Protein AF-A0A929TVW4-F1 (afdb_monomer_lite)

Radius of gyration: 27.32 Å; chains: 1; bounding box: 70×81×51 Å

Structure (mmCIF, N/CA/C/O backbone):
data_AF-A0A929TVW4-F1
#
_entry.id   AF-A0A929TVW4-F1
#
loop_
_atom_site.group_PDB
_atom_site.id
_atom_site.type_symbol
_atom_site.label_atom_id
_atom_site.label_alt_id
_atom_site.label_comp_id
_atom_site.label_asym_id
_atom_site.label_entity_id
_atom_site.label_seq_id
_atom_site.pdbx_PDB_ins_code
_atom_site.Cartn_x
_atom_site.Cartn_y
_atom_site.Cartn_z
_atom_site.occupancy
_atom_site.B_iso_or_equiv
_atom_site.auth_seq_id
_atom_site.auth_comp_id
_atom_site.auth_asym_id
_atom_site.auth_atom_id
_atom_site.pdbx_PDB_model_num
ATOM 1 N N . MET A 1 1 ? -51.494 64.607 18.141 1.00 35.75 1 MET A N 1
ATOM 2 C CA . MET A 1 1 ? -50.641 65.390 19.063 1.00 35.75 1 MET A CA 1
ATOM 3 C C . MET A 1 1 ? -50.058 64.440 20.100 1.00 35.75 1 MET A C 1
ATOM 5 O O . MET A 1 1 ? -50.747 63.513 20.488 1.00 35.75 1 MET A O 1
ATOM 9 N N . LYS A 1 2 ? -48.779 64.661 20.425 1.00 36.66 2 LYS A N 1
ATOM 10 C CA . LYS A 1 2 ? -47.892 64.032 21.424 1.00 36.66 2 LYS A CA 1
ATOM 11 C C . LYS A 1 2 ? -48.582 63.297 22.590 1.00 36.66 2 LYS A C 1
ATOM 13 O O . LYS A 1 2 ? -49.448 63.888 23.217 1.00 36.66 2 LYS A O 1
ATOM 18 N N . SER A 1 3 ? -48.065 62.128 22.980 1.00 39.38 3 SER A N 1
ATOM 19 C CA . SER A 1 3 ? -47.182 62.053 24.158 1.00 39.38 3 SER A CA 1
ATOM 20 C C . SER A 1 3 ? -46.487 60.692 24.291 1.00 39.38 3 SER A C 1
ATOM 22 O O . SER A 1 3 ? -47.096 59.650 24.073 1.00 39.38 3 SER A O 1
ATOM 24 N N . LEU A 1 4 ? -45.197 60.750 24.626 1.00 41.84 4 LEU A N 1
ATOM 25 C CA . LEU A 1 4 ? -44.403 59.673 25.219 1.00 41.84 4 LEU A CA 1
ATOM 26 C C . LEU A 1 4 ? -44.778 59.520 26.701 1.00 41.84 4 LEU A C 1
ATOM 28 O O . LEU A 1 4 ? -44.989 60.545 27.336 1.00 41.84 4 LEU A O 1
ATOM 32 N N . ASP A 1 5 ? -44.688 58.292 27.221 1.00 41.78 5 ASP A N 1
ATOM 33 C CA . ASP A 1 5 ? -44.256 57.906 28.583 1.00 41.78 5 ASP A CA 1
ATOM 34 C C . ASP A 1 5 ? -43.838 56.415 28.482 1.00 41.78 5 ASP A C 1
ATOM 36 O O . ASP A 1 5 ? -44.628 55.599 28.024 1.00 41.78 5 ASP A O 1
ATOM 40 N N . LYS A 1 6 ? -42.574 55.973 28.552 1.00 37.66 6 LYS A N 1
ATOM 41 C CA . LYS A 1 6 ? -41.498 56.040 29.562 1.00 37.66 6 LYS A CA 1
ATOM 42 C C . LYS A 1 6 ? -41.612 54.965 30.672 1.00 37.66 6 LYS A C 1
ATOM 44 O O . LYS A 1 6 ? -42.354 55.127 31.624 1.00 37.66 6 LYS A O 1
ATOM 49 N N . LEU A 1 7 ? -40.770 53.930 30.507 1.00 36.94 7 LEU A N 1
ATOM 50 C CA . LEU A 1 7 ? -39.991 53.129 31.481 1.00 36.94 7 LEU A CA 1
ATOM 51 C C . LEU A 1 7 ? -40.670 52.513 32.724 1.00 36.94 7 LEU A C 1
ATOM 53 O O . LEU A 1 7 ? -41.044 53.232 33.641 1.00 36.94 7 LEU A O 1
ATOM 57 N N . ALA A 1 8 ? -40.535 51.186 32.868 1.00 33.72 8 ALA A N 1
ATOM 58 C CA . ALA A 1 8 ? -39.969 50.558 34.072 1.00 33.72 8 ALA A CA 1
ATOM 59 C C . ALA A 1 8 ? -39.448 49.139 33.767 1.00 33.72 8 ALA A C 1
ATOM 61 O O . ALA A 1 8 ? -39.978 48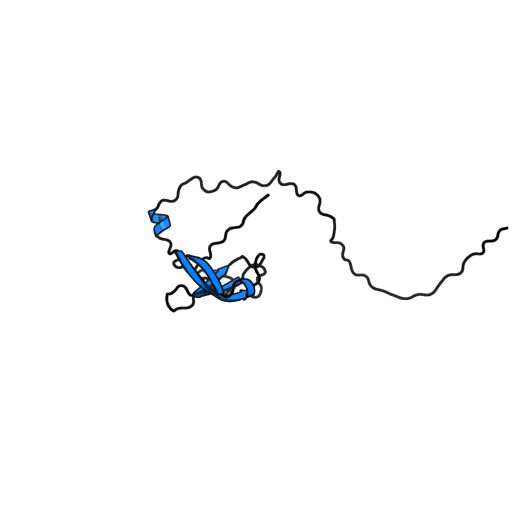.435 32.915 1.00 33.72 8 ALA A O 1
ATOM 62 N N . ASN A 1 9 ? -38.362 48.785 34.448 1.00 32.81 9 ASN A N 1
ATOM 63 C CA . ASN A 1 9 ? -37.418 47.701 34.189 1.00 32.81 9 ASN A CA 1
ATOM 64 C C . ASN A 1 9 ? -37.534 46.598 35.266 1.00 32.81 9 ASN A C 1
ATOM 66 O O . ASN A 1 9 ? -38.068 46.875 36.338 1.00 32.81 9 ASN A O 1
ATOM 70 N N . ALA A 1 10 ? -36.867 45.463 35.011 1.00 35.00 10 ALA A N 1
ATOM 71 C CA . ALA A 1 10 ? -36.255 44.511 35.961 1.00 35.00 10 ALA A CA 1
ATOM 72 C C . ALA A 1 10 ? -36.886 43.109 36.096 1.00 35.00 10 ALA A C 1
ATOM 74 O O . ALA A 1 10 ? -38.046 42.963 36.467 1.00 35.00 10 ALA A O 1
ATOM 75 N N . GLY A 1 11 ? -36.034 42.086 35.912 1.00 27.61 11 GLY A N 1
ATOM 76 C CA . GLY A 1 11 ? -36.221 40.745 36.476 1.00 27.61 11 GLY A CA 1
ATOM 77 C C . GLY A 1 11 ? -35.599 39.586 35.684 1.00 27.61 11 GLY A C 1
ATOM 78 O O . GLY A 1 11 ? -36.330 38.893 34.998 1.00 27.61 11 GLY A O 1
ATOM 79 N N . ASN A 1 12 ? -34.270 39.426 35.785 1.00 31.73 12 ASN A N 1
ATOM 80 C CA . ASN A 1 12 ? -33.489 38.176 35.917 1.00 31.73 12 ASN A CA 1
ATOM 81 C C . ASN A 1 12 ? -34.028 36.834 35.366 1.00 31.73 12 ASN A C 1
ATOM 83 O O . ASN A 1 12 ? -35.037 36.349 35.854 1.00 31.73 12 ASN A O 1
ATOM 87 N N . GLU A 1 13 ? -33.240 36.148 34.521 1.00 33.09 13 GLU A N 1
ATOM 88 C CA . GLU A 1 13 ? -32.427 34.963 34.900 1.00 33.09 13 GLU A CA 1
ATOM 89 C C . GLU A 1 13 ? -31.654 34.387 33.687 1.00 33.09 13 GLU A C 1
ATOM 91 O O . GLU A 1 13 ? -32.227 34.219 32.618 1.00 33.09 13 GLU A O 1
ATOM 96 N N . GLU A 1 14 ? -30.336 34.196 33.884 1.00 34.03 14 GLU A N 1
ATOM 97 C CA . GLU A 1 14 ? -29.434 33.090 33.468 1.00 34.03 14 GLU A CA 1
ATOM 98 C C . GLU A 1 14 ? -29.657 32.343 32.128 1.00 34.03 14 GLU A C 1
ATOM 100 O O . GLU A 1 14 ? -30.764 32.061 31.712 1.00 34.03 14 GLU A O 1
ATOM 105 N N . SER A 1 15 ? -28.682 31.779 31.417 1.00 34.19 15 SER A N 1
ATOM 106 C CA . SER A 1 15 ? -27.219 31.778 31.342 1.00 34.19 15 SER A CA 1
ATOM 107 C C . SER A 1 15 ? -26.903 30.791 30.200 1.00 34.19 15 SER A C 1
ATOM 109 O O . SER A 1 15 ? -27.515 29.730 30.138 1.00 34.19 15 SER A O 1
ATOM 111 N N . SER A 1 16 ? -25.977 31.110 29.294 1.00 35.09 16 SER A N 1
ATOM 112 C CA . SER A 1 16 ? -25.104 30.108 28.656 1.00 35.09 16 SER A CA 1
ATOM 113 C C . SER A 1 16 ? -24.077 30.812 27.774 1.00 35.09 16 SER A C 1
ATOM 115 O O . SER A 1 16 ? -24.300 31.059 26.586 1.00 35.09 16 SER A O 1
ATOM 117 N N . ASP A 1 17 ? -22.927 31.111 28.368 1.00 43.28 17 ASP A N 1
ATOM 118 C CA . ASP A 1 17 ? -21.681 31.219 27.625 1.00 43.28 17 ASP A CA 1
ATOM 119 C C . ASP A 1 17 ? -21.416 29.906 26.878 1.00 43.28 17 ASP A C 1
ATOM 121 O O . ASP A 1 17 ? -21.333 28.837 27.482 1.00 43.28 17 ASP A O 1
ATOM 125 N N . SER A 1 18 ? -21.193 29.986 25.568 1.00 38.22 18 SER A N 1
ATOM 126 C CA . SER A 1 18 ? -20.154 29.168 24.944 1.00 38.22 18 SER A CA 1
ATOM 127 C C . SER A 1 18 ? -19.581 29.886 23.725 1.00 38.22 18 SER A C 1
ATOM 129 O O . SER A 1 18 ? -20.229 30.105 22.704 1.00 38.22 18 SER A O 1
ATOM 131 N N . ASN A 1 19 ? -18.322 30.279 23.889 1.00 49.50 19 ASN A N 1
ATOM 132 C CA . ASN A 1 19 ? -17.385 30.663 22.846 1.00 49.50 19 ASN A CA 1
ATOM 133 C C . ASN A 1 19 ? -17.525 29.774 21.600 1.00 49.50 19 ASN A C 1
ATOM 135 O O . ASN A 1 19 ? -17.134 28.609 21.619 1.00 49.50 19 ASN A O 1
ATOM 139 N N . THR A 1 20 ? -17.958 30.355 20.485 1.00 40.84 20 THR A N 1
ATOM 140 C CA . THR A 1 20 ? -17.625 29.853 19.143 1.00 40.84 20 THR A CA 1
ATOM 141 C C . THR A 1 20 ? -16.948 30.962 18.345 1.00 40.84 20 THR A C 1
ATOM 143 O O . THR A 1 20 ? -17.332 31.326 17.239 1.00 40.84 20 THR A O 1
ATOM 146 N N . GLY A 1 21 ? -15.891 31.527 18.932 1.00 48.25 21 GLY A N 1
ATOM 147 C CA . GLY A 1 21 ? -14.942 32.360 18.207 1.00 48.25 21 GLY A CA 1
ATOM 148 C C . GLY A 1 21 ? -14.081 31.495 17.296 1.00 48.25 21 GLY A C 1
ATOM 149 O O . GLY A 1 21 ? -12.961 31.190 17.673 1.00 48.25 21 GLY A O 1
ATOM 150 N N . PHE A 1 22 ? -14.602 31.063 16.144 1.00 41.28 22 PHE A N 1
ATOM 151 C CA . PHE A 1 22 ? -13.780 30.502 15.063 1.00 41.28 22 PHE A CA 1
ATOM 152 C C . PHE A 1 22 ? -14.530 30.429 13.724 1.00 41.28 22 PHE A C 1
ATOM 154 O O . PHE A 1 22 ? -14.613 29.381 13.099 1.00 41.28 22 PHE A O 1
ATOM 161 N N . PHE A 1 23 ? -15.076 31.548 13.253 1.00 45.28 23 PHE A N 1
ATOM 162 C CA . PHE A 1 23 ? -15.323 31.716 11.818 1.00 45.28 23 PHE A CA 1
ATOM 163 C C . PHE A 1 23 ? -15.024 33.162 11.425 1.00 45.28 23 PHE A C 1
ATOM 165 O O . PHE A 1 23 ? -15.894 34.029 11.413 1.00 45.28 23 PHE A O 1
ATOM 172 N N . THR A 1 24 ? -13.755 33.427 11.125 1.00 55.25 24 THR A N 1
ATOM 173 C CA . THR A 1 24 ? -13.366 34.555 10.279 1.00 55.25 24 THR A CA 1
ATOM 174 C C . THR A 1 24 ? -13.458 34.098 8.817 1.00 55.25 24 THR A C 1
ATOM 176 O O . THR A 1 24 ? -12.953 33.022 8.488 1.00 55.25 24 THR A O 1
ATOM 179 N N . PRO A 1 25 ? -14.104 34.861 7.915 1.00 49.91 25 PRO A N 1
ATOM 180 C CA . PRO A 1 25 ? -14.015 34.612 6.479 1.00 49.91 25 PRO A CA 1
ATOM 181 C C . PRO A 1 25 ? -12.540 34.713 6.080 1.00 49.91 25 PRO A C 1
ATOM 183 O O . PRO A 1 25 ? -11.932 35.767 6.246 1.00 49.91 25 PRO A O 1
ATOM 186 N N . ASN A 1 26 ? -11.951 33.596 5.656 1.00 57.09 26 ASN A N 1
ATOM 187 C CA . ASN A 1 26 ? -10.511 33.469 5.459 1.00 57.09 26 ASN A CA 1
ATOM 188 C C . ASN A 1 26 ? -10.033 34.468 4.389 1.00 57.09 26 ASN A C 1
ATOM 190 O O . ASN A 1 26 ? -10.499 34.436 3.246 1.00 57.09 26 ASN A O 1
ATOM 194 N N . GLU A 1 27 ? -9.127 35.368 4.773 1.00 63.19 27 G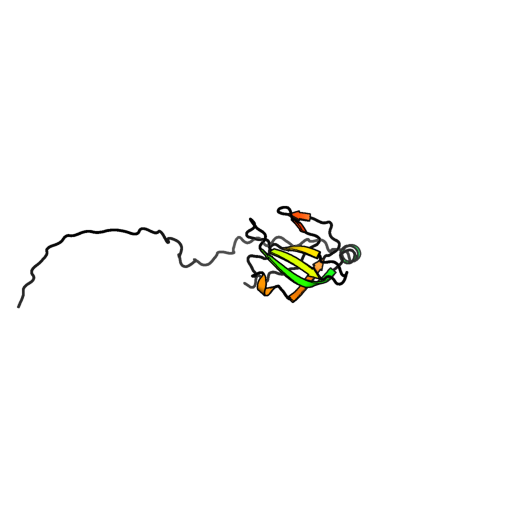LU A N 1
ATOM 195 C CA . GLU A 1 27 ? -8.384 36.217 3.845 1.00 63.19 27 GLU A CA 1
ATOM 196 C C . GLU A 1 27 ? -7.640 35.326 2.839 1.00 63.19 27 GLU A C 1
ATOM 198 O O . GLU A 1 27 ? -7.269 34.191 3.145 1.00 63.19 27 GLU A O 1
ATOM 203 N N . LYS A 1 28 ? -7.456 35.820 1.609 1.00 66.38 28 LYS A N 1
ATOM 204 C CA . LYS A 1 28 ? -6.708 35.119 0.557 1.00 66.38 28 LYS A CA 1
ATOM 205 C C . LYS A 1 28 ? -5.393 34.586 1.128 1.00 66.38 28 LYS A C 1
ATOM 207 O O . LYS A 1 28 ? -4.537 35.368 1.528 1.00 66.38 28 LYS A O 1
ATOM 212 N N . ILE A 1 29 ? -5.251 33.265 1.138 1.00 68.75 29 ILE A N 1
ATOM 213 C CA . ILE A 1 29 ? -4.042 32.584 1.592 1.00 68.75 29 ILE A CA 1
ATOM 214 C C . ILE A 1 29 ? -2.886 33.050 0.696 1.00 68.75 29 ILE A C 1
ATOM 216 O O . ILE A 1 29 ? -2.942 32.904 -0.526 1.00 68.75 29 ILE A O 1
ATOM 220 N N . ASP A 1 30 ? -1.867 33.664 1.296 1.00 73.81 30 ASP A N 1
ATOM 221 C CA . ASP A 1 30 ? -0.677 34.124 0.586 1.00 73.81 30 ASP A CA 1
ATOM 222 C C . ASP A 1 30 ? 0.291 32.953 0.364 1.00 73.81 30 ASP A C 1
ATOM 224 O O . ASP A 1 30 ? 0.884 32.416 1.300 1.00 73.81 30 ASP A O 1
ATOM 228 N N . PHE A 1 31 ? 0.453 32.563 -0.899 1.00 70.62 31 PHE A N 1
ATOM 229 C CA . PHE A 1 31 ? 1.333 31.474 -1.324 1.00 70.62 31 PHE A CA 1
ATOM 230 C C . PHE A 1 31 ? 2.724 31.953 -1.772 1.00 70.62 31 PHE A C 1
ATOM 232 O O . PHE A 1 31 ? 3.497 31.149 -2.296 1.00 70.62 31 PHE A O 1
ATOM 239 N N . SER A 1 32 ? 3.063 33.236 -1.583 1.00 76.00 32 SER A N 1
ATOM 240 C CA . SER A 1 32 ? 4.352 33.819 -1.996 1.00 76.00 32 SER A CA 1
ATOM 241 C C . SER A 1 32 ? 5.571 33.151 -1.346 1.00 76.00 32 SER A C 1
ATOM 243 O O . SER A 1 32 ? 6.659 33.162 -1.919 1.00 76.00 32 SER A O 1
ATOM 245 N N . ASN A 1 33 ? 5.380 32.504 -0.192 1.00 68.50 33 ASN A N 1
ATOM 246 C CA . ASN A 1 33 ? 6.438 31.845 0.575 1.00 68.50 33 ASN A CA 1
ATOM 247 C C . ASN A 1 33 ? 6.446 30.310 0.456 1.00 68.50 33 ASN A C 1
ATOM 249 O O . ASN A 1 33 ? 7.216 29.651 1.159 1.00 68.50 33 ASN A O 1
ATOM 253 N N . VAL A 1 34 ? 5.622 29.718 -0.419 1.00 66.56 34 VAL A N 1
ATOM 254 C CA . VAL A 1 34 ? 5.657 28.267 -0.661 1.00 66.56 34 VAL A CA 1
ATOM 255 C C . VAL A 1 34 ? 6.895 27.931 -1.491 1.00 66.56 34 VAL A C 1
ATOM 257 O O . VAL A 1 34 ? 6.933 28.152 -2.702 1.00 66.56 34 VAL A O 1
ATOM 260 N N . LYS A 1 35 ? 7.924 27.389 -0.836 1.00 63.47 35 LYS A N 1
ATOM 261 C CA . LYS A 1 35 ? 9.090 26.816 -1.513 1.00 63.47 35 LYS A CA 1
ATOM 262 C C . LYS A 1 35 ? 8.741 25.413 -1.993 1.00 63.47 35 LYS A C 1
ATOM 264 O O . LYS A 1 35 ? 8.589 24.507 -1.182 1.00 63.47 35 LYS A O 1
ATOM 269 N N . ILE A 1 36 ? 8.628 25.247 -3.307 1.00 70.88 36 ILE A N 1
ATOM 270 C CA . ILE A 1 36 ? 8.609 23.923 -3.931 1.00 70.88 36 ILE A CA 1
ATOM 271 C C . ILE A 1 36 ? 10.033 23.384 -3.809 1.00 70.88 36 ILE A C 1
ATOM 273 O O . ILE A 1 36 ? 10.949 23.925 -4.431 1.00 70.88 36 ILE A O 1
ATOM 277 N N . GLU A 1 37 ? 10.240 22.385 -2.953 1.00 64.69 37 GLU A N 1
ATOM 278 C CA . GLU A 1 37 ? 11.534 21.714 -2.877 1.00 64.69 37 GLU A CA 1
ATOM 279 C C . GLU A 1 37 ? 11.812 21.046 -4.230 1.00 64.69 37 GLU A C 1
ATOM 281 O O . GLU A 1 37 ? 10.923 20.3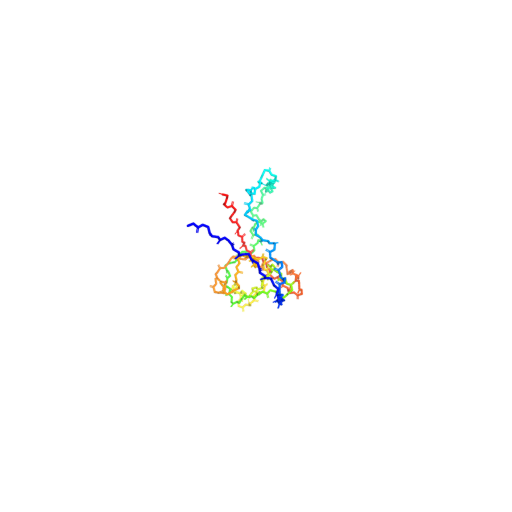73 -4.765 1.00 64.69 37 GLU A O 1
ATOM 286 N N . PRO A 1 38 ? 12.999 21.256 -4.828 1.00 66.62 38 PRO A N 1
ATOM 287 C CA . PRO A 1 38 ? 13.345 20.568 -6.056 1.00 66.62 38 PRO A CA 1
ATOM 288 C C . PRO A 1 38 ? 13.286 19.063 -5.792 1.00 66.62 38 PRO A C 1
ATOM 290 O O . PRO A 1 38 ? 13.966 18.539 -4.909 1.00 66.62 38 PRO A O 1
ATOM 293 N N . LEU A 1 39 ? 12.434 18.378 -6.557 1.00 68.12 39 LEU A N 1
ATOM 294 C CA . LEU A 1 39 ? 12.479 16.926 -6.678 1.00 68.12 39 LEU A CA 1
ATOM 295 C C . LEU A 1 39 ? 13.915 16.537 -7.059 1.00 68.12 39 LEU A C 1
ATOM 297 O O . LEU A 1 39 ? 14.564 17.283 -7.791 1.00 68.12 39 LEU A O 1
ATOM 301 N N . PHE A 1 40 ? 14.405 15.413 -6.528 1.00 72.25 40 PHE A N 1
ATOM 302 C CA . PHE A 1 40 ? 15.787 14.948 -6.696 1.00 72.25 40 PHE A CA 1
ATOM 303 C C . PHE A 1 40 ? 16.329 15.219 -8.112 1.00 72.25 40 PHE A C 1
ATOM 305 O O . PHE A 1 40 ? 15.703 14.834 -9.097 1.00 72.25 40 PHE A O 1
ATOM 312 N N . GLU A 1 41 ? 17.486 15.882 -8.211 1.00 75.44 41 GLU A N 1
ATOM 313 C CA . GLU A 1 41 ? 18.096 16.228 -9.507 1.00 75.44 41 GLU A CA 1
ATOM 314 C C . GLU A 1 41 ? 18.614 14.986 -10.255 1.00 75.44 41 GLU A C 1
ATOM 316 O O . GLU A 1 41 ? 18.720 14.979 -11.482 1.00 75.44 41 GLU A O 1
ATOM 321 N N . GLU A 1 42 ? 18.920 13.916 -9.518 1.00 86.69 42 GLU A N 1
ATOM 322 C CA . GLU A 1 42 ? 19.445 12.665 -10.055 1.00 86.69 42 GLU A CA 1
ATOM 323 C C . GLU A 1 42 ? 18.323 11.750 -10.561 1.00 86.69 42 GLU A C 1
ATOM 325 O O . GLU A 1 42 ? 17.323 11.501 -9.885 1.00 86.69 42 GLU A O 1
ATOM 330 N N . SER A 1 43 ? 18.511 11.193 -11.759 1.00 88.06 43 SER A N 1
ATOM 331 C CA . SER A 1 43 ? 17.624 10.151 -12.280 1.00 88.06 43 SER A CA 1
ATOM 332 C C . SER A 1 43 ? 17.855 8.837 -11.534 1.00 88.06 43 SER A C 1
ATOM 334 O O . SER A 1 43 ? 18.994 8.395 -11.401 1.00 88.06 43 SER A O 1
ATOM 336 N N . VAL A 1 44 ? 16.776 8.175 -11.108 1.00 91.12 44 VAL A N 1
ATOM 337 C CA . VAL A 1 44 ? 16.855 6.790 -10.626 1.00 91.12 44 VAL A CA 1
ATOM 338 C C . VAL A 1 44 ? 17.141 5.860 -11.805 1.00 91.12 44 VAL A C 1
ATOM 340 O O . VAL A 1 44 ? 16.500 5.955 -12.855 1.00 91.12 44 VAL A O 1
ATOM 343 N N . ASP A 1 45 ? 18.113 4.964 -11.658 1.00 95.12 45 ASP A N 1
ATOM 344 C CA . ASP A 1 45 ? 18.405 3.971 -12.685 1.00 95.12 45 ASP A CA 1
ATOM 345 C C . ASP A 1 45 ? 17.314 2.882 -12.736 1.00 95.12 45 ASP A C 1
ATOM 347 O O . ASP A 1 45 ? 16.601 2.608 -11.764 1.00 95.12 45 ASP A O 1
ATOM 351 N N . PHE A 1 46 ? 17.178 2.243 -13.900 1.00 95.00 46 PHE A N 1
ATOM 352 C CA . PHE A 1 46 ? 16.144 1.233 -14.124 1.00 95.00 46 PHE A CA 1
ATOM 353 C C . PHE A 1 46 ? 16.288 0.018 -13.198 1.00 95.00 46 PHE A C 1
ATOM 355 O O . PHE A 1 46 ? 15.279 -0.543 -12.768 1.00 95.00 46 PHE A O 1
ATOM 362 N N . GLU A 1 47 ? 17.516 -0.391 -12.872 1.00 96.38 47 GLU A N 1
ATOM 363 C CA . GLU A 1 47 ? 17.754 -1.564 -12.035 1.00 96.38 47 GLU A CA 1
ATOM 364 C C . GLU A 1 47 ? 17.227 -1.318 -10.618 1.00 96.38 47 GLU A C 1
ATOM 366 O O . GLU A 1 47 ? 16.494 -2.149 -10.075 1.00 96.38 47 GLU A O 1
ATOM 371 N N . THR A 1 48 ? 17.517 -0.146 -10.054 1.00 94.56 48 THR A N 1
ATOM 372 C CA . THR A 1 48 ? 17.001 0.287 -8.752 1.00 94.56 48 THR A CA 1
ATOM 373 C C . THR A 1 48 ? 15.474 0.320 -8.727 1.00 94.56 48 THR A C 1
ATOM 375 O O . THR A 1 48 ? 14.870 -0.239 -7.809 1.00 94.56 48 THR A O 1
ATOM 378 N N . PHE A 1 49 ? 14.829 0.894 -9.748 1.00 94.19 49 PHE A N 1
ATOM 379 C CA . PHE A 1 49 ? 13.364 0.899 -9.840 1.00 94.19 49 PHE A CA 1
ATOM 380 C C . PHE A 1 49 ? 12.787 -0.523 -9.931 1.00 94.19 49 PHE A C 1
ATOM 382 O O . PHE A 1 49 ? 11.870 -0.874 -9.185 1.00 94.19 49 PHE A O 1
ATOM 389 N N . SER A 1 50 ? 13.363 -1.364 -10.795 1.00 95.62 50 SER A N 1
ATOM 390 C CA . SER A 1 50 ? 12.881 -2.726 -11.067 1.00 95.62 50 SER A CA 1
ATOM 391 C C . SER A 1 50 ? 12.962 -3.677 -9.867 1.00 95.62 50 SER A C 1
ATOM 393 O O . SER A 1 50 ? 12.255 -4.682 -9.831 1.00 95.62 50 SER A O 1
ATOM 395 N N . LYS A 1 51 ? 13.789 -3.358 -8.862 1.00 96.94 51 LYS A N 1
ATOM 396 C CA . LYS A 1 51 ? 13.881 -4.118 -7.606 1.00 96.94 51 LYS A CA 1
ATOM 397 C C . LYS A 1 51 ? 12.650 -3.949 -6.714 1.00 96.94 51 LYS A C 1
ATOM 399 O O . LYS A 1 51 ? 12.473 -4.744 -5.794 1.00 96.94 51 LYS A O 1
ATOM 404 N N . SER A 1 52 ? 11.814 -2.939 -6.944 1.00 97.06 52 SER A N 1
ATOM 405 C CA . SER A 1 52 ? 10.585 -2.730 -6.172 1.00 97.06 52 SER A CA 1
ATOM 406 C C . SER A 1 52 ? 9.454 -3.624 -6.695 1.00 97.06 52 SER A C 1
ATOM 408 O O . SER A 1 52 ? 9.143 -3.617 -7.884 1.00 97.06 52 SER A O 1
ATOM 410 N N . ASP A 1 53 ? 8.816 -4.386 -5.805 1.00 96.88 53 ASP A N 1
ATOM 411 C CA . ASP A 1 53 ? 7.686 -5.267 -6.138 1.00 96.88 53 ASP A CA 1
ATOM 412 C C . ASP A 1 53 ? 6.380 -4.472 -6.046 1.00 96.88 53 ASP A C 1
ATOM 414 O O . ASP A 1 53 ? 5.800 -4.330 -4.966 1.00 96.88 53 ASP A O 1
ATOM 418 N N . PHE A 1 54 ? 5.959 -3.903 -7.176 1.00 97.12 54 PHE A N 1
ATOM 419 C CA . PHE A 1 54 ? 4.691 -3.190 -7.299 1.00 97.12 54 PHE A CA 1
ATOM 420 C C . PHE A 1 54 ? 3.554 -4.159 -7.609 1.00 97.12 54 PHE A C 1
ATOM 422 O O . PHE A 1 54 ? 3.606 -4.900 -8.593 1.00 97.12 54 PHE A O 1
ATOM 429 N N . ARG A 1 55 ? 2.477 -4.097 -6.825 1.00 97.38 55 ARG A N 1
ATOM 430 C CA . ARG A 1 55 ? 1.294 -4.942 -7.022 1.00 97.38 55 ARG A CA 1
ATOM 431 C C . ARG A 1 55 ? 0.004 -4.150 -6.987 1.00 97.38 55 ARG A C 1
ATOM 433 O O . ARG A 1 55 ? -0.157 -3.234 -6.180 1.00 97.38 55 ARG A O 1
ATOM 440 N N . ALA A 1 56 ? -0.934 -4.564 -7.835 1.00 97.88 56 ALA A N 1
ATOM 441 C CA . ALA A 1 56 ? -2.336 -4.224 -7.665 1.00 97.88 56 ALA A CA 1
ATOM 442 C C . ALA A 1 56 ? -2.898 -5.051 -6.506 1.00 97.88 56 ALA A C 1
ATOM 444 O O . ALA A 1 56 ? -2.809 -6.278 -6.515 1.00 97.88 56 ALA A O 1
ATOM 445 N N . VAL A 1 57 ? -3.460 -4.372 -5.512 1.00 98.19 57 VAL A N 1
ATOM 446 C CA . VAL A 1 57 ? -3.964 -4.989 -4.283 1.00 98.19 57 VAL A CA 1
ATOM 447 C C . VAL A 1 57 ? -5.438 -4.671 -4.083 1.00 98.19 57 VAL A C 1
ATOM 449 O O . VAL A 1 57 ? -5.885 -3.562 -4.384 1.00 98.19 57 VAL A O 1
ATOM 452 N N . LYS A 1 58 ? -6.205 -5.630 -3.565 1.00 98.38 58 LYS A N 1
ATOM 453 C CA . LYS A 1 58 ? -7.625 -5.452 -3.236 1.00 98.38 58 LYS A CA 1
ATOM 454 C C . LYS A 1 58 ? -7.775 -5.140 -1.754 1.00 98.38 58 LYS A C 1
ATOM 456 O O . LYS A 1 58 ? -7.285 -5.893 -0.917 1.00 98.38 58 LYS A O 1
ATOM 461 N N . VAL A 1 59 ? -8.495 -4.077 -1.414 1.00 98.50 59 VAL A N 1
ATOM 462 C CA . VAL A 1 59 ? -8.799 -3.768 -0.012 1.00 98.50 59 VAL A CA 1
ATOM 463 C C . VAL A 1 59 ? -9.879 -4.719 0.498 1.00 98.50 59 VAL A C 1
ATOM 465 O O . VAL A 1 59 ? -11.023 -4.655 0.043 1.00 98.50 59 VAL A O 1
ATOM 468 N N . LYS A 1 60 ? -9.522 -5.598 1.441 1.00 98.25 60 LYS A N 1
ATOM 469 C CA . LYS A 1 60 ? -10.474 -6.476 2.143 1.00 98.25 60 LYS A CA 1
ATOM 470 C C . LYS A 1 60 ? -11.098 -5.782 3.347 1.00 98.25 60 LYS A C 1
ATOM 472 O O . LYS A 1 60 ? -12.284 -5.956 3.597 1.00 98.25 60 LYS A O 1
ATOM 477 N N . ASN A 1 61 ? -10.300 -5.008 4.080 1.00 98.38 61 ASN A N 1
ATOM 478 C CA . ASN A 1 61 ? -10.739 -4.255 5.249 1.00 98.38 61 ASN A CA 1
ATOM 479 C C . ASN A 1 61 ? -9.927 -2.961 5.390 1.00 98.38 61 ASN A C 1
ATOM 481 O O . ASN A 1 61 ? -8.758 -2.921 4.994 1.00 98.38 61 ASN A O 1
ATOM 485 N N . CYS A 1 62 ? -10.531 -1.930 5.971 1.00 98.25 62 CYS A N 1
ATOM 486 C CA . CYS A 1 62 ? -9.873 -0.674 6.305 1.00 98.25 62 CYS A CA 1
ATOM 487 C C . CYS A 1 62 ? -10.458 -0.133 7.611 1.00 98.25 62 CYS A C 1
ATOM 489 O O . CYS A 1 62 ? -11.676 -0.093 7.760 1.00 98.25 62 CYS A O 1
ATOM 491 N N . VAL A 1 63 ? -9.607 0.271 8.555 1.00 97.62 63 VAL A N 1
ATOM 492 C CA . VAL A 1 63 ? -10.031 0.832 9.849 1.00 97.62 63 VAL A CA 1
ATOM 493 C C . VAL A 1 63 ? -9.130 1.991 10.265 1.00 97.62 63 VAL A C 1
ATOM 495 O O . VAL A 1 63 ? -7.942 2.008 9.942 1.00 97.62 63 VAL A O 1
ATOM 498 N N . ALA A 1 64 ? -9.665 2.950 11.018 1.00 96.88 64 ALA A N 1
ATOM 499 C CA . ALA A 1 64 ? -8.851 3.992 11.635 1.00 96.88 64 ALA A CA 1
ATOM 500 C C . ALA A 1 64 ? -7.944 3.405 12.730 1.00 96.88 64 ALA A C 1
ATOM 502 O O . ALA A 1 64 ? -8.373 2.579 13.540 1.00 96.88 64 ALA A O 1
ATOM 503 N N . VAL A 1 65 ? -6.684 3.844 12.782 1.00 95.50 65 VAL A N 1
ATOM 504 C CA . VAL A 1 65 ? -5.745 3.393 13.819 1.00 95.50 65 VAL A CA 1
ATOM 505 C C . VAL A 1 65 ? -6.038 4.126 15.134 1.00 95.50 65 VAL A C 1
ATOM 507 O O . VAL A 1 65 ? -5.960 5.359 15.173 1.00 95.50 65 VAL A O 1
ATOM 510 N N . PRO A 1 66 ? -6.299 3.414 16.249 1.00 92.12 66 PRO A N 1
ATOM 511 C CA . PRO A 1 66 ? -6.535 4.051 17.538 1.00 92.12 66 PRO A CA 1
ATOM 512 C C . PRO A 1 66 ? -5.379 4.972 17.937 1.00 92.12 66 PRO A C 1
ATOM 514 O O . PRO A 1 66 ? -4.208 4.629 17.776 1.00 92.12 66 PRO A O 1
ATOM 517 N N . LYS A 1 67 ? -5.703 6.136 18.511 1.00 89.00 67 LYS A N 1
ATOM 518 C CA . LYS A 1 67 ? -4.730 7.160 18.947 1.00 89.00 67 LYS A CA 1
ATOM 519 C C . LYS A 1 67 ? -3.940 7.831 17.811 1.00 89.00 67 LYS A C 1
ATOM 521 O O . LYS A 1 67 ? -3.057 8.635 18.102 1.00 89.00 67 LYS A O 1
ATOM 526 N N . SER A 1 68 ? -4.260 7.561 16.544 1.00 91.81 68 SER A N 1
ATOM 527 C CA . SER A 1 68 ? -3.730 8.303 15.399 1.00 91.81 68 SER A CA 1
ATOM 528 C C . SER A 1 68 ? -4.840 9.081 14.706 1.00 91.81 68 SER A C 1
ATOM 530 O O . SER A 1 68 ? -5.890 8.533 14.396 1.00 91.81 68 SER A O 1
ATOM 532 N N . LYS A 1 69 ? -4.593 10.361 14.419 1.00 90.00 69 LYS A N 1
ATOM 533 C CA . LYS A 1 69 ? -5.505 11.170 13.594 1.00 90.00 69 LYS A CA 1
ATOM 534 C C . LYS A 1 69 ? -5.279 10.965 12.096 1.00 90.00 69 LYS A C 1
ATOM 536 O O . LYS A 1 69 ? -6.168 11.261 11.318 1.00 90.00 69 LYS A O 1
ATOM 541 N N . LYS A 1 70 ? -4.116 10.433 11.701 1.00 93.31 70 LYS A N 1
ATOM 542 C CA . LYS A 1 70 ? -3.665 10.410 10.300 1.00 93.31 70 LYS A CA 1
ATOM 543 C C . LYS A 1 70 ? -3.657 9.027 9.659 1.00 93.31 70 LYS A C 1
ATOM 545 O O . LYS A 1 70 ? -3.610 8.934 8.439 1.00 93.31 70 LYS A O 1
ATOM 550 N N . LEU A 1 71 ? -3.632 7.961 10.459 1.00 95.88 71 LEU A N 1
ATOM 551 C CA . LEU A 1 71 ? -3.361 6.614 9.962 1.00 95.88 71 LEU A CA 1
ATOM 552 C C . LEU A 1 71 ? -4.636 5.791 9.792 1.00 95.88 71 LEU A C 1
ATOM 554 O O . LEU A 1 71 ? -5.419 5.641 10.731 1.00 95.88 71 LEU A O 1
ATOM 558 N N . LEU A 1 72 ? -4.742 5.172 8.623 1.00 97.31 72 LEU A N 1
ATOM 559 C CA . LEU A 1 72 ? -5.637 4.062 8.333 1.00 97.31 72 LEU A CA 1
ATOM 560 C C . LEU A 1 72 ? -4.837 2.757 8.280 1.00 97.31 72 LEU A C 1
ATOM 562 O O . LEU A 1 72 ? -3.704 2.736 7.791 1.00 97.31 72 LEU A O 1
ATOM 566 N N . GLN A 1 73 ? -5.433 1.676 8.772 1.00 97.81 73 GLN A N 1
ATOM 567 C CA . GLN A 1 73 ? -4.916 0.318 8.689 1.00 97.81 73 GLN A CA 1
ATOM 568 C C . GLN A 1 73 ? -5.695 -0.465 7.641 1.00 97.81 73 GLN A C 1
ATOM 570 O O . GLN A 1 73 ? -6.902 -0.657 7.769 1.00 97.81 73 GLN A O 1
ATOM 575 N N . PHE A 1 74 ? -4.975 -0.973 6.648 1.00 98.44 74 PHE A N 1
ATOM 576 C CA . PHE A 1 74 ? -5.518 -1.762 5.555 1.00 98.44 74 PHE A CA 1
ATOM 577 C C . PHE A 1 74 ? -5.208 -3.238 5.757 1.00 98.44 74 PHE A C 1
ATOM 579 O O . PHE A 1 74 ? -4.075 -3.594 6.078 1.00 98.44 74 PHE A O 1
ATOM 586 N N . THR A 1 75 ? -6.193 -4.086 5.480 1.00 98.31 75 THR A N 1
ATOM 587 C CA . THR A 1 75 ? -6.000 -5.509 5.196 1.00 98.31 75 THR A CA 1
ATOM 588 C C . THR A 1 75 ? -6.189 -5.714 3.700 1.00 98.31 75 THR A C 1
ATOM 590 O O . THR A 1 75 ? -7.258 -5.419 3.156 1.00 98.31 75 THR A O 1
ATOM 593 N N . LEU A 1 76 ? -5.145 -6.184 3.027 1.00 98.25 76 LEU A N 1
ATOM 594 C CA . LEU A 1 76 ? -5.048 -6.208 1.571 1.00 98.25 76 LEU A CA 1
ATOM 595 C C . LEU A 1 76 ? -4.865 -7.635 1.049 1.00 98.25 76 LEU A C 1
ATOM 597 O O . LEU A 1 76 ? -4.116 -8.416 1.637 1.00 98.25 76 LEU A O 1
ATOM 601 N N . ASP A 1 77 ? -5.501 -7.936 -0.084 1.00 98.06 77 ASP A N 1
ATOM 602 C CA . ASP A 1 77 ? -5.156 -9.074 -0.939 1.00 98.06 77 ASP A CA 1
ATOM 603 C C . ASP A 1 77 ? -4.136 -8.638 -1.991 1.00 98.06 77 ASP A C 1
ATOM 605 O O . ASP A 1 77 ? -4.433 -7.750 -2.792 1.00 98.06 77 ASP A O 1
ATOM 609 N N . ASP A 1 78 ? -2.964 -9.263 -2.018 1.00 96.44 78 ASP A N 1
ATOM 610 C CA . ASP A 1 78 ? -1.933 -9.053 -3.043 1.00 96.44 78 ASP A CA 1
ATOM 611 C C . ASP A 1 78 ? -1.765 -10.265 -3.980 1.00 96.44 78 ASP A C 1
ATOM 613 O O . ASP A 1 78 ? -0.764 -10.368 -4.700 1.00 96.44 78 ASP A O 1
ATOM 617 N N . GLY A 1 79 ? -2.721 -11.202 -3.951 1.00 95.62 79 GLY A N 1
ATOM 618 C CA . GLY A 1 79 ? -2.717 -12.421 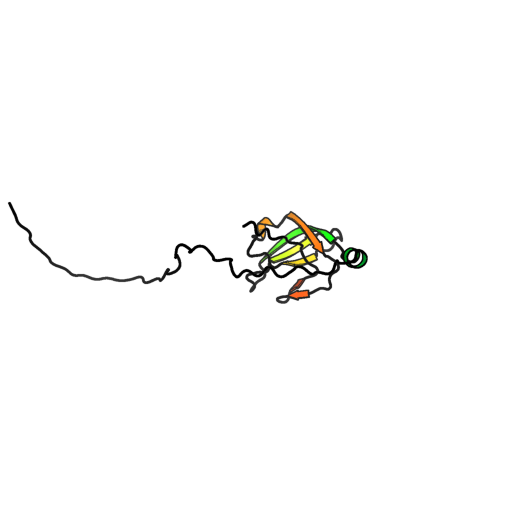-4.757 1.00 95.62 79 GLY A CA 1
ATOM 619 C C . GLY A 1 79 ? -1.824 -13.541 -4.217 1.00 95.62 79 GLY A C 1
ATOM 620 O O . GLY A 1 79 ? -1.789 -14.619 -4.807 1.00 95.62 79 GLY A O 1
ATOM 621 N N . THR A 1 80 ? -1.118 -13.340 -3.097 1.00 95.44 80 THR A N 1
ATOM 622 C CA . THR A 1 80 ? -0.278 -14.391 -2.482 1.00 95.44 80 THR A CA 1
ATOM 623 C C . THR A 1 80 ? -1.065 -15.400 -1.642 1.00 95.44 80 THR A C 1
ATOM 625 O O . THR A 1 80 ? -0.495 -16.382 -1.164 1.00 95.44 80 THR A O 1
ATOM 628 N N . GLY A 1 81 ? -2.361 -15.157 -1.425 1.00 94.75 81 GLY A N 1
ATOM 629 C CA . GLY A 1 81 ? -3.202 -15.953 -0.528 1.00 94.75 81 GLY A CA 1
ATOM 630 C C . GLY A 1 81 ? -2.980 -15.660 0.960 1.00 94.75 81 GLY A C 1
ATOM 631 O O . GLY A 1 81 ? -3.588 -16.321 1.801 1.00 94.75 81 GLY A O 1
ATOM 632 N N . LYS A 1 82 ? -2.131 -14.681 1.300 1.00 95.38 82 LYS A N 1
ATOM 633 C CA . LYS A 1 82 ? -1.956 -14.172 2.664 1.00 95.38 82 LYS A CA 1
ATOM 634 C C . LYS A 1 82 ? -2.396 -12.720 2.725 1.00 95.38 82 LYS A C 1
ATOM 636 O O . LYS A 1 82 ? -2.027 -11.920 1.873 1.00 95.38 82 LYS A O 1
ATOM 641 N N . ASP A 1 83 ? -3.147 -12.390 3.765 1.00 97.00 83 ASP A N 1
ATOM 642 C CA . ASP A 1 83 ? -3.550 -11.014 4.005 1.00 97.00 83 ASP A CA 1
ATOM 643 C C . ASP A 1 83 ? -2.346 -10.180 4.439 1.00 97.00 83 ASP A C 1
ATOM 645 O O . ASP A 1 83 ? -1.544 -10.588 5.287 1.00 97.00 83 ASP A O 1
ATOM 649 N N . ARG A 1 84 ? -2.233 -8.989 3.856 1.00 96.94 84 ARG A N 1
ATOM 650 C CA . ARG A 1 84 ? -1.166 -8.038 4.156 1.00 96.94 84 ARG A CA 1
ATOM 651 C C . ARG A 1 84 ? -1.712 -6.849 4.925 1.00 96.94 84 ARG A C 1
ATOM 653 O O . ARG A 1 84 ? -2.705 -6.250 4.518 1.00 96.94 84 ARG A O 1
ATOM 660 N N . THR A 1 85 ? -1.006 -6.468 5.984 1.00 98.06 85 THR A N 1
ATOM 661 C CA . THR A 1 85 ? -1.276 -5.236 6.725 1.00 98.06 85 THR A CA 1
ATOM 662 C C . THR A 1 85 ? -0.398 -4.108 6.201 1.00 98.06 85 THR A C 1
ATOM 664 O O . THR A 1 85 ? 0.825 -4.244 6.175 1.00 98.06 85 THR A O 1
ATOM 667 N N . ILE A 1 86 ? -1.004 -2.990 5.799 1.00 97.94 86 ILE A N 1
ATOM 668 C CA . ILE A 1 86 ? -0.290 -1.745 5.475 1.00 97.94 86 ILE A CA 1
ATOM 669 C C . ILE A 1 86 ? -0.963 -0.595 6.216 1.00 97.94 86 ILE A C 1
ATOM 671 O O . ILE A 1 86 ? -2.189 -0.517 6.267 1.00 97.94 86 ILE A O 1
ATOM 675 N N . LEU A 1 87 ? -0.163 0.303 6.784 1.00 97.44 87 LEU A N 1
ATOM 676 C CA . LEU A 1 87 ? -0.637 1.555 7.362 1.00 97.44 87 LEU A CA 1
ATOM 677 C C . LEU A 1 87 ? -0.406 2.696 6.373 1.00 97.44 87 LEU A C 1
ATOM 679 O O . LEU A 1 87 ? 0.682 2.804 5.807 1.00 97.44 87 LEU A O 1
ATOM 683 N N . SER A 1 88 ? -1.397 3.568 6.189 1.00 96.50 88 SER A N 1
ATOM 684 C CA . SER A 1 88 ? -1.259 4.744 5.323 1.00 96.50 88 SER A CA 1
ATOM 685 C C . SER A 1 88 ? -1.764 6.015 5.991 1.00 96.50 88 SER A C 1
ATOM 687 O O . SER A 1 88 ? -2.774 6.006 6.690 1.00 96.50 88 SER A O 1
ATOM 689 N N . GLY A 1 89 ? -1.049 7.116 5.761 1.00 94.81 89 GLY A N 1
ATOM 690 C CA . GLY A 1 89 ? -1.293 8.440 6.341 1.00 94.81 89 GLY A CA 1
ATOM 691 C C . GLY A 1 89 ? -2.404 9.247 5.671 1.00 94.81 89 GLY A C 1
ATOM 692 O O . GLY A 1 89 ? -2.304 10.467 5.635 1.00 94.81 89 GLY A O 1
ATOM 693 N N . ILE A 1 90 ? -3.407 8.587 5.091 1.00 94.94 90 ILE A N 1
ATOM 694 C CA . ILE A 1 90 ? -4.409 9.213 4.213 1.00 94.94 90 ILE A CA 1
ATOM 695 C C . ILE A 1 90 ? -5.775 9.415 4.883 1.00 94.94 90 ILE A C 1
ATOM 697 O O . ILE A 1 90 ? -6.753 9.687 4.196 1.00 94.94 90 ILE A O 1
ATOM 701 N N . HIS A 1 91 ? -5.854 9.292 6.211 1.00 94.94 91 HIS A N 1
ATOM 702 C CA . HIS A 1 91 ? -7.121 9.402 6.945 1.00 94.94 91 HIS A CA 1
ATOM 703 C C . HIS A 1 91 ? -7.793 10.775 6.795 1.00 94.94 91 HIS A C 1
ATOM 705 O O . HIS A 1 91 ? -9.006 10.869 6.847 1.00 94.94 91 HIS A O 1
ATOM 711 N N . GLU A 1 92 ? -7.021 11.840 6.562 1.00 93.56 92 GLU A N 1
ATOM 712 C CA . GLU A 1 92 ? -7.564 13.188 6.330 1.00 93.56 92 GLU A CA 1
ATOM 713 C C . GLU A 1 92 ? -8.295 13.322 4.976 1.00 93.56 92 GLU A C 1
ATOM 715 O O . GLU A 1 92 ? -8.967 14.323 4.748 1.00 93.56 92 GLU A O 1
ATOM 720 N N . PHE A 1 93 ? -8.164 12.335 4.080 1.00 92.94 93 PHE A N 1
ATOM 721 C CA . PHE A 1 93 ? -8.682 12.390 2.709 1.00 92.94 93 PHE A CA 1
ATOM 722 C C . PHE A 1 93 ? -9.780 11.366 2.411 1.00 92.94 93 PHE A C 1
ATOM 724 O O . PHE A 1 93 ? -10.507 11.548 1.439 1.00 92.94 93 PHE A O 1
ATOM 731 N N . TYR A 1 94 ? -9.869 10.288 3.193 1.00 94.69 94 TYR A N 1
ATOM 732 C CA . TYR A 1 94 ? -10.771 9.171 2.925 1.00 94.69 94 TYR A CA 1
ATOM 733 C C . TYR A 1 94 ? -11.322 8.586 4.216 1.00 94.69 94 TYR A C 1
ATOM 735 O O . TYR A 1 94 ? -10.565 8.340 5.162 1.00 94.69 94 TYR A O 1
ATOM 743 N N . GLU A 1 95 ? -12.608 8.252 4.190 1.00 95.31 95 GLU A N 1
ATOM 744 C CA . GLU A 1 95 ? -13.213 7.419 5.223 1.00 95.31 95 GLU A CA 1
ATOM 745 C C . GLU A 1 95 ? -12.919 5.930 4.947 1.00 95.31 95 GLU A C 1
ATOM 747 O O . GLU A 1 95 ? -12.843 5.510 3.783 1.00 95.31 95 GLU A O 1
ATOM 752 N N . PRO A 1 96 ? -12.734 5.090 5.984 1.00 95.81 96 PRO A N 1
ATOM 753 C CA . PRO A 1 96 ? -12.369 3.684 5.805 1.00 95.81 96 PRO A CA 1
ATOM 754 C C . PRO A 1 96 ? -13.328 2.896 4.900 1.00 95.81 96 PRO A C 1
ATOM 756 O O . PRO A 1 96 ? -12.889 2.067 4.094 1.00 95.81 96 PRO A O 1
ATOM 759 N N . GLU A 1 97 ? -14.629 3.160 5.004 1.00 96.25 97 GLU A N 1
ATOM 760 C CA . GLU A 1 97 ? -15.687 2.453 4.278 1.00 96.25 97 GLU A CA 1
ATOM 761 C C . GLU A 1 97 ? -15.616 2.698 2.765 1.00 96.25 97 GLU A C 1
ATOM 763 O O . GLU A 1 97 ? -15.972 1.820 1.977 1.00 96.25 97 GLU A O 1
ATOM 768 N N . GLU A 1 98 ? -15.107 3.857 2.343 1.00 96.38 98 GLU A N 1
ATOM 769 C CA . GLU A 1 98 ? -14.963 4.218 0.927 1.00 96.38 98 GLU A CA 1
ATOM 770 C C . GLU A 1 98 ? -13.868 3.405 0.226 1.00 96.38 98 GLU A C 1
ATOM 772 O O . GLU A 1 98 ? -13.876 3.246 -1.002 1.00 96.38 98 GLU A O 1
ATOM 777 N N . LEU A 1 99 ? -12.918 2.887 1.009 1.00 97.38 99 LEU A N 1
ATOM 778 C CA . LEU A 1 99 ? -11.734 2.191 0.518 1.00 97.38 99 LEU A CA 1
ATOM 779 C C . LEU A 1 99 ? -11.945 0.681 0.419 1.00 97.38 99 LEU A C 1
ATOM 781 O O . LEU A 1 99 ? -11.280 0.031 -0.392 1.00 97.38 99 LEU A O 1
ATOM 785 N N . VAL A 1 100 ? -12.874 0.106 1.189 1.00 98.06 100 VAL A N 1
ATOM 786 C CA . VAL A 1 100 ? -13.161 -1.335 1.142 1.00 98.06 100 VAL A CA 1
ATOM 787 C C . VAL A 1 100 ? -13.635 -1.738 -0.255 1.00 98.06 100 VAL A C 1
ATOM 789 O O . VAL A 1 100 ? -14.495 -1.114 -0.873 1.00 98.06 100 VAL A O 1
ATOM 792 N N . GLY A 1 101 ? -13.034 -2.795 -0.799 1.00 97.50 101 GLY A N 1
ATOM 793 C CA . GLY A 1 101 ? -13.316 -3.266 -2.148 1.00 97.50 101 GLY A CA 1
ATOM 794 C C . GLY A 1 101 ? -12.680 -2.432 -3.265 1.00 97.50 101 GLY A C 1
ATOM 795 O O . GLY A 1 101 ? -12.823 -2.811 -4.432 1.00 97.50 101 GLY A O 1
ATOM 796 N N . LYS A 1 102 ? -11.945 -1.352 -2.979 1.00 97.88 102 LYS A N 1
ATOM 797 C CA . LYS A 1 102 ? -11.144 -0.657 -4.000 1.00 97.88 102 LYS A CA 1
ATOM 798 C C . LYS A 1 102 ? -9.887 -1.454 -4.348 1.00 97.88 102 LYS A C 1
ATOM 800 O O . LYS A 1 102 ? -9.435 -2.312 -3.588 1.00 97.88 102 LYS A O 1
ATOM 805 N N . THR A 1 103 ? -9.346 -1.167 -5.526 1.00 98.06 103 THR A N 1
ATOM 806 C CA . THR A 1 103 ? -8.050 -1.680 -5.972 1.00 98.06 103 THR A CA 1
ATOM 807 C C . THR A 1 103 ? -7.036 -0.550 -5.892 1.00 98.06 103 THR A C 1
ATOM 809 O O . THR A 1 103 ? -7.290 0.526 -6.429 1.00 98.06 103 THR A O 1
ATOM 812 N N . LEU A 1 104 ? -5.910 -0.792 -5.227 1.00 97.75 104 LEU A N 1
ATOM 813 C CA . LEU A 1 104 ? -4.835 0.178 -5.008 1.00 97.75 104 LEU A CA 1
ATOM 814 C C . LEU A 1 104 ? -3.516 -0.365 -5.570 1.00 97.75 104 LEU A C 1
ATOM 816 O O . LEU A 1 104 ? -3.430 -1.545 -5.910 1.00 97.75 104 LEU A O 1
ATOM 820 N N . ILE A 1 105 ? -2.484 0.478 -5.636 1.00 98.12 105 ILE A N 1
ATOM 821 C CA . ILE A 1 105 ? -1.112 0.046 -5.929 1.00 98.12 105 ILE A CA 1
ATOM 822 C C . ILE A 1 105 ? -0.286 0.101 -4.648 1.00 98.12 105 ILE A C 1
ATOM 824 O O . ILE A 1 105 ? -0.320 1.099 -3.924 1.00 98.12 105 ILE A O 1
ATOM 828 N N . ALA A 1 106 ? 0.465 -0.965 -4.381 1.00 97.81 106 ALA A N 1
ATOM 829 C CA . ALA A 1 106 ? 1.354 -1.061 -3.233 1.00 97.81 106 ALA A CA 1
ATOM 830 C C . ALA A 1 106 ? 2.733 -1.595 -3.626 1.00 97.81 106 ALA A C 1
ATOM 832 O O . ALA A 1 106 ? 2.845 -2.397 -4.551 1.00 97.81 106 ALA A O 1
ATOM 833 N N . ILE A 1 107 ? 3.759 -1.200 -2.874 1.00 97.81 107 ILE A N 1
ATOM 834 C CA . ILE A 1 107 ? 5.063 -1.869 -2.863 1.00 97.81 107 ILE A CA 1
ATOM 835 C C . ILE A 1 107 ? 5.043 -2.924 -1.755 1.00 97.81 107 ILE A C 1
ATOM 837 O O . ILE A 1 107 ? 4.809 -2.590 -0.587 1.00 97.81 107 ILE A O 1
ATOM 841 N N . THR A 1 108 ? 5.279 -4.190 -2.101 1.00 96.94 108 THR A N 1
ATOM 842 C CA . THR A 1 108 ? 5.073 -5.338 -1.192 1.00 96.94 108 THR A CA 1
ATOM 843 C C . THR A 1 108 ? 6.352 -5.962 -0.640 1.00 96.94 108 THR A C 1
ATOM 845 O O . THR A 1 108 ? 6.272 -6.805 0.258 1.00 96.94 108 THR A O 1
ATOM 848 N N . ASN A 1 109 ? 7.521 -5.559 -1.140 1.00 96.25 109 ASN A N 1
ATOM 849 C CA . ASN A 1 109 ? 8.826 -6.097 -0.740 1.00 96.25 109 ASN A CA 1
ATOM 850 C C . ASN A 1 109 ? 9.676 -5.132 0.106 1.00 96.25 109 ASN A C 1
ATOM 852 O O . ASN A 1 109 ? 10.883 -5.328 0.241 1.00 96.25 109 ASN A O 1
ATOM 856 N N . LEU A 1 110 ? 9.057 -4.107 0.696 1.00 95.50 110 LEU A N 1
ATOM 857 C CA . LEU A 1 110 ? 9.714 -3.283 1.708 1.00 95.50 110 LEU A CA 1
ATOM 858 C C . LEU A 1 110 ? 9.820 -4.050 3.035 1.00 95.50 110 LEU A C 1
ATOM 860 O O . LEU A 1 110 ? 8.905 -4.809 3.373 1.00 95.50 110 LEU A O 1
ATOM 864 N N . PRO A 1 111 ? 10.900 -3.845 3.812 1.00 94.88 111 PRO A N 1
ATOM 865 C CA . PRO A 1 111 ? 10.991 -4.406 5.150 1.00 94.88 111 PRO A CA 1
ATOM 866 C C . PRO A 1 111 ? 9.835 -3.883 6.018 1.00 94.88 111 PRO A C 1
ATOM 868 O O . PRO A 1 111 ? 9.446 -2.716 5.878 1.00 94.88 111 PRO A O 1
ATOM 871 N N . PRO A 1 112 ? 9.287 -4.709 6.923 1.00 95.75 112 PRO A N 1
ATOM 872 C CA . PRO A 1 112 ? 8.221 -4.265 7.801 1.00 95.75 112 PRO A CA 1
ATOM 873 C C . PRO A 1 112 ? 8.634 -3.070 8.662 1.00 95.75 112 PRO A C 1
ATOM 875 O O . PRO A 1 112 ? 9.737 -3.024 9.214 1.00 95.75 112 PRO A O 1
ATOM 878 N N . ARG A 1 113 ? 7.732 -2.095 8.798 1.00 95.31 113 ARG A N 1
ATOM 879 C CA . ARG A 1 113 ? 7.934 -0.911 9.639 1.00 95.31 113 ARG A CA 1
ATOM 880 C C . ARG A 1 113 ? 6.860 -0.849 10.712 1.00 95.31 113 ARG A C 1
ATOM 882 O O . ARG A 1 113 ? 5.682 -0.675 10.409 1.00 95.31 113 ARG A O 1
ATOM 889 N N . ALA A 1 114 ? 7.269 -0.948 11.972 1.00 92.56 114 ALA A N 1
ATOM 890 C CA . ALA A 1 114 ? 6.359 -0.786 13.097 1.00 92.56 114 ALA A CA 1
ATOM 891 C C . ALA A 1 114 ? 5.965 0.688 13.273 1.00 92.56 114 ALA A C 1
ATOM 893 O O . ALA A 1 114 ? 6.823 1.572 13.345 1.00 92.56 114 ALA A O 1
ATOM 894 N N . MET A 1 115 ? 4.664 0.955 13.373 1.00 89.00 115 MET A N 1
ATOM 895 C CA . MET A 1 115 ? 4.109 2.270 13.695 1.00 89.00 115 MET A CA 1
ATOM 896 C C . MET A 1 115 ? 2.921 2.075 14.636 1.00 89.00 115 MET A C 1
ATOM 898 O O . MET A 1 115 ? 2.052 1.252 14.374 1.00 89.00 115 MET A O 1
ATOM 902 N N . MET A 1 116 ? 2.876 2.812 15.751 1.00 87.69 116 MET A N 1
ATOM 903 C CA . MET A 1 116 ? 1.790 2.699 16.743 1.00 87.69 116 MET A CA 1
ATOM 904 C C . MET A 1 116 ? 1.549 1.260 17.254 1.00 87.69 116 MET A C 1
ATOM 906 O O . MET A 1 116 ? 0.432 0.909 17.618 1.00 87.69 116 MET A O 1
ATOM 910 N N . GLY A 1 117 ? 2.591 0.419 17.282 1.00 90.06 117 GLY A N 1
ATOM 911 C CA . GLY A 1 117 ? 2.495 -0.985 17.706 1.00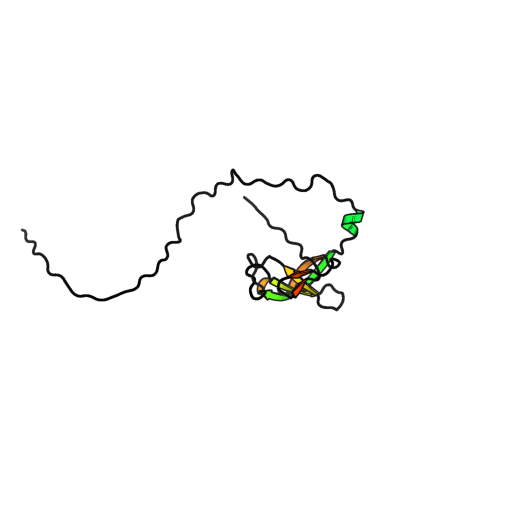 90.06 117 GLY A CA 1
ATOM 912 C C . GLY A 1 117 ? 1.938 -1.948 16.650 1.00 90.06 117 GLY A C 1
ATOM 913 O O . GLY A 1 117 ? 1.764 -3.124 16.952 1.00 90.06 117 GLY A O 1
ATOM 914 N N . ILE A 1 118 ? 1.683 -1.477 15.427 1.00 93.12 118 ILE A N 1
ATOM 915 C CA . ILE A 1 118 ? 1.230 -2.288 14.294 1.00 93.12 118 ILE A CA 1
ATOM 916 C C . ILE A 1 118 ? 2.358 -2.366 13.262 1.00 93.12 118 ILE A C 1
ATOM 918 O O . ILE A 1 118 ? 3.018 -1.370 12.959 1.00 93.12 118 ILE A O 1
ATOM 922 N N . GLU A 1 119 ? 2.583 -3.555 12.720 1.00 95.75 119 GLU A N 1
ATOM 923 C CA . GLU A 1 119 ? 3.590 -3.801 11.695 1.00 95.75 119 GLU A CA 1
ATOM 924 C C . GLU A 1 119 ? 3.019 -3.501 10.297 1.00 95.75 119 GLU A C 1
ATOM 926 O O . GLU A 1 119 ? 2.059 -4.134 9.855 1.00 95.75 119 GLU A O 1
ATOM 931 N N . SER A 1 120 ? 3.584 -2.501 9.611 1.00 96.81 120 SER A N 1
ATOM 932 C CA . SER A 1 120 ? 3.227 -2.155 8.231 1.00 96.81 120 SER A CA 1
ATOM 933 C C . SER A 1 120 ? 4.156 -2.873 7.257 1.00 96.81 120 SER A C 1
ATOM 935 O O . SER A 1 120 ? 5.343 -2.553 7.172 1.00 96.81 120 SER A O 1
ATOM 937 N N . CYS A 1 121 ? 3.614 -3.819 6.497 1.00 97.06 121 CYS A N 1
ATOM 938 C CA . CYS A 1 121 ? 4.352 -4.706 5.598 1.00 97.06 121 CYS A CA 1
ATOM 939 C C . CYS A 1 121 ? 4.289 -4.223 4.145 1.00 97.06 121 CYS A C 1
ATOM 941 O O . CYS A 1 121 ? 3.934 -4.984 3.244 1.00 97.06 121 CYS A O 1
ATOM 943 N N . GLY A 1 122 ? 4.580 -2.947 3.910 1.00 96.19 122 GLY A N 1
ATOM 944 C CA . GLY A 1 122 ? 4.558 -2.350 2.578 1.00 96.19 122 GLY A CA 1
ATOM 945 C C . GLY A 1 122 ? 4.204 -0.871 2.602 1.00 96.19 122 GLY A C 1
ATOM 946 O O . GLY A 1 122 ? 4.116 -0.252 3.666 1.00 96.19 122 GLY A O 1
ATOM 947 N N . MET A 1 123 ? 3.995 -0.319 1.411 1.00 97.25 123 MET A N 1
ATOM 948 C CA . MET A 1 123 ? 3.638 1.085 1.211 1.00 97.25 123 MET A CA 1
ATOM 949 C C . MET A 1 123 ? 2.590 1.212 0.110 1.00 97.25 123 MET A C 1
ATOM 951 O O . MET A 1 123 ? 2.781 0.672 -0.976 1.00 97.25 123 MET A O 1
ATOM 955 N N . LEU A 1 124 ? 1.498 1.929 0.382 1.00 97.44 124 LEU A N 1
ATOM 956 C CA . LEU A 1 124 ? 0.536 2.324 -0.648 1.00 97.44 124 LEU A CA 1
ATOM 957 C C . LEU A 1 124 ? 1.090 3.500 -1.451 1.00 97.44 124 LEU A C 1
ATOM 959 O O . LEU A 1 124 ? 1.655 4.431 -0.876 1.00 97.44 124 LEU A O 1
ATOM 963 N N . LEU A 1 125 ? 0.882 3.482 -2.765 1.00 96.56 125 LEU A N 1
ATOM 964 C CA . LEU A 1 125 ? 1.132 4.649 -3.601 1.00 96.56 125 LEU A CA 1
ATOM 965 C C . LEU A 1 125 ? -0.090 5.561 -3.571 1.00 96.56 125 LEU A C 1
ATOM 967 O O . LEU A 1 125 ? -1.228 5.121 -3.736 1.00 96.56 125 LEU A O 1
ATOM 971 N N . SER A 1 126 ? 0.143 6.845 -3.343 1.00 92.06 126 SER A N 1
ATOM 972 C CA . SER A 1 126 ? -0.890 7.874 -3.327 1.00 92.06 126 SER A CA 1
ATOM 973 C C . SER A 1 126 ? -0.360 9.104 -4.043 1.00 92.06 126 SER A C 1
ATOM 975 O O . SER A 1 126 ? 0.830 9.404 -3.971 1.00 92.06 126 SER A O 1
ATOM 977 N N . ALA A 1 127 ? -1.245 9.800 -4.742 1.00 89.81 127 ALA A N 1
ATOM 978 C CA . ALA A 1 127 ? -0.945 11.072 -5.372 1.00 89.81 127 ALA A CA 1
ATOM 979 C C . ALA A 1 127 ? -1.875 12.124 -4.775 1.00 89.81 127 ALA A C 1
ATOM 981 O O . ALA A 1 127 ? -3.065 11.867 -4.585 1.00 89.81 127 ALA A O 1
ATOM 982 N N . VAL A 1 128 ? 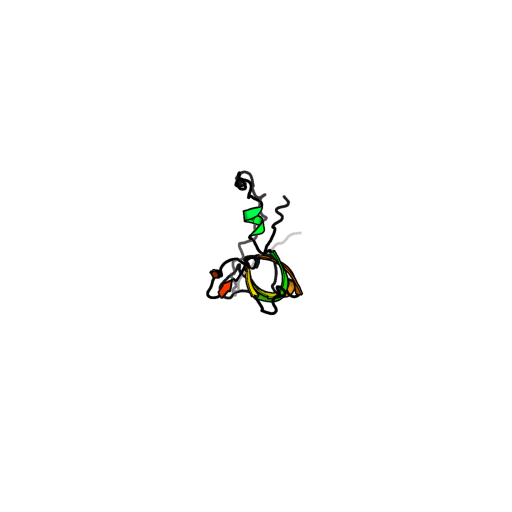-1.326 13.297 -4.489 1.00 82.69 128 VAL A N 1
ATOM 983 C CA . VAL A 1 128 ? -2.105 14.477 -4.126 1.00 82.69 128 VAL A CA 1
ATOM 984 C C . VAL A 1 128 ? -2.081 15.395 -5.331 1.00 82.69 128 VAL A C 1
ATOM 986 O O . VAL A 1 128 ? -1.025 15.647 -5.908 1.00 82.69 128 VAL A O 1
ATOM 989 N N . ASN A 1 129 ? -3.257 15.853 -5.740 1.00 79.31 129 ASN A N 1
ATOM 990 C CA . ASN A 1 129 ? -3.369 16.823 -6.808 1.00 79.31 129 ASN A CA 1
ATOM 991 C C . ASN A 1 129 ? -3.542 18.216 -6.202 1.00 79.31 129 ASN A C 1
ATOM 993 O O . ASN A 1 129 ? -4.642 18.582 -5.793 1.00 79.31 129 ASN A O 1
ATOM 997 N N . GLU A 1 130 ? -2.459 18.985 -6.146 1.00 68.56 130 GLU A N 1
ATOM 998 C CA . GLU A 1 130 ? -2.478 20.388 -5.724 1.00 68.56 130 GLU A CA 1
ATOM 999 C C . GLU A 1 130 ? -2.854 21.300 -6.902 1.00 68.56 130 GLU A C 1
ATOM 1001 O O . GLU A 1 130 ? -2.107 22.213 -7.262 1.00 68.56 130 GLU A O 1
ATOM 1006 N N . LEU A 1 131 ? -3.996 21.037 -7.550 1.00 57.66 131 LEU A N 1
ATOM 1007 C CA . LEU A 1 131 ? -4.534 21.986 -8.525 1.00 57.66 131 LEU A CA 1
ATOM 1008 C C . LEU A 1 131 ? -4.834 23.298 -7.792 1.00 57.66 131 LEU A C 1
ATOM 1010 O O . LEU A 1 131 ? -5.764 23.374 -6.990 1.00 57.66 131 LEU A O 1
ATOM 1014 N N . LYS A 1 132 ? -3.991 24.296 -8.066 1.00 49.78 132 LYS A N 1
ATOM 1015 C CA . LYS A 1 132 ? -4.223 25.706 -7.755 1.00 49.78 132 LYS A CA 1
ATOM 1016 C C . LYS A 1 132 ? -5.317 26.281 -8.644 1.00 49.78 132 LYS A C 1
ATOM 1018 O O . LYS A 1 132 ? -5.344 25.921 -9.844 1.00 49.78 132 LYS A O 1
#

Sequence (132 aa):
MKSLDKLANAGNEESSDSNTGFFTPNEKIDFSNVKIEPLFEESVDFETFSKSDFRAVKVKNCVAVPKSKKLLQFTLDDGTGKDRTILSGIHEFYEPEELVGKTLIAITNLPPRAMMGIESCGMLLSAVNELK

Secondary structure (DSSP, 8-state):
-------------------------PPPP--TT---PPP-SSPPPHHHHHTS-EEEEEEEEEEEPTT-SS-EEEEEE-SSSSEEEEEES-TTT--HHHHTT-EEEEE--SPPEEETTEEE-SEE--------

Foldseek 3Di:
DDDDDDDDDDDDDDDDDDDPPDDDPDDPDDCVPPDDDDDDPDDDDPVNVVPWDKAWKFFQFWDDDPPDQFKIWTFIHRPPPDTAIAIGRCNVPDDRVVRHGDIFMWGQPDDWDDDPNDTHRTGTDDDDDPDD

pLDDT: mean 80.51, std 22.75, range [27.61, 98.5]